Protein AF-I1BND8-F1 (afdb_monomer)

Struc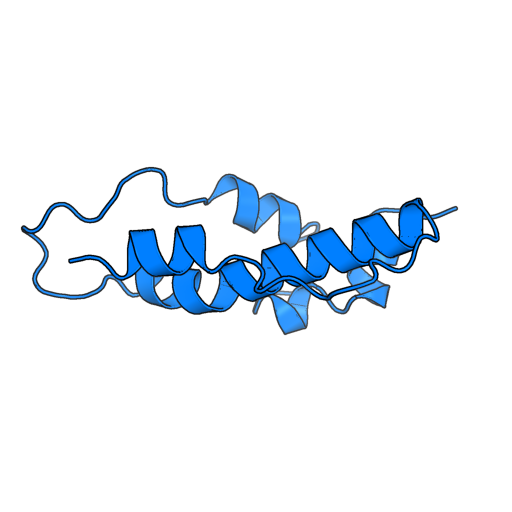ture (mmCIF, N/CA/C/O backbone):
data_AF-I1BND8-F1
#
_entry.id   AF-I1BND8-F1
#
loop_
_atom_site.group_PDB
_atom_site.id
_atom_site.type_symbol
_atom_site.label_atom_id
_atom_site.label_alt_id
_atom_site.label_comp_id
_atom_site.label_asym_id
_atom_site.label_entity_id
_atom_site.label_seq_id
_atom_site.pdbx_PDB_ins_code
_atom_site.Cartn_x
_atom_site.Cartn_y
_atom_site.Cartn_z
_atom_site.occupancy
_atom_site.B_iso_or_equiv
_atom_site.auth_seq_id
_atom_site.auth_comp_id
_atom_site.auth_asym_id
_atom_site.auth_atom_id
_atom_site.pdbx_PDB_model_num
ATOM 1 N N . MET A 1 1 ? 13.732 -14.227 -6.555 1.00 60.44 1 MET A N 1
ATOM 2 C CA . MET A 1 1 ? 14.004 -13.132 -5.596 1.00 60.44 1 MET A CA 1
ATOM 3 C C . MET A 1 1 ? 12.810 -12.193 -5.621 1.00 60.44 1 MET A C 1
ATOM 5 O O . MET A 1 1 ? 12.404 -11.804 -6.712 1.00 60.44 1 MET A O 1
ATOM 9 N N . PHE A 1 2 ? 12.203 -11.890 -4.476 1.00 73.50 2 PHE A N 1
ATOM 10 C CA . PHE A 1 2 ? 11.061 -10.981 -4.426 1.00 73.50 2 PHE A CA 1
ATOM 11 C C . PHE A 1 2 ? 11.557 -9.543 -4.627 1.00 73.50 2 PHE A C 1
ATOM 13 O O . PHE A 1 2 ? 12.196 -8.972 -3.748 1.00 73.50 2 PHE A O 1
ATOM 20 N N . THR A 1 3 ? 11.357 -8.988 -5.824 1.00 86.69 3 THR A N 1
ATOM 21 C CA . THR A 1 3 ? 11.752 -7.611 -6.151 1.00 86.69 3 THR A CA 1
ATOM 22 C C . THR A 1 3 ? 10.548 -6.685 -6.101 1.00 86.69 3 THR A C 1
ATOM 24 O O . THR A 1 3 ? 9.407 -7.101 -6.309 1.00 86.69 3 THR A O 1
ATOM 27 N N . ARG A 1 4 ? 10.799 -5.393 -5.892 1.00 84.56 4 ARG A N 1
ATOM 28 C CA . ARG A 1 4 ? 9.747 -4.374 -5.834 1.00 84.56 4 ARG A CA 1
ATOM 29 C C . ARG A 1 4 ? 8.879 -4.346 -7.099 1.00 84.56 4 ARG A C 1
ATOM 31 O O . ARG A 1 4 ? 7.657 -4.363 -7.008 1.00 84.56 4 ARG A O 1
ATOM 38 N N . SER A 1 5 ? 9.493 -4.415 -8.280 1.00 87.69 5 SER A N 1
ATOM 39 C CA . SER A 1 5 ? 8.779 -4.455 -9.567 1.00 87.69 5 SER A CA 1
ATOM 40 C C . SER A 1 5 ? 7.988 -5.749 -9.779 1.00 87.69 5 SER A C 1
ATOM 42 O O . SER A 1 5 ? 6.993 -5.764 -10.503 1.00 87.69 5 SER A O 1
ATOM 44 N N . HIS A 1 6 ? 8.426 -6.858 -9.178 1.00 88.75 6 HIS A N 1
ATOM 45 C CA . HIS A 1 6 ? 7.657 -8.099 -9.185 1.00 88.75 6 HIS A CA 1
ATOM 46 C C . HIS A 1 6 ? 6.415 -7.966 -8.301 1.00 88.75 6 HIS A C 1
ATOM 48 O O . HIS A 1 6 ? 5.317 -8.245 -8.770 1.00 88.75 6 HIS A O 1
ATOM 54 N N . ALA A 1 7 ? 6.563 -7.426 -7.090 1.00 89.44 7 ALA A N 1
ATOM 55 C CA . ALA A 1 7 ? 5.453 -7.181 -6.176 1.00 89.44 7 ALA A CA 1
ATOM 56 C C . ALA A 1 7 ? 4.388 -6.241 -6.768 1.00 89.44 7 ALA A C 1
ATOM 58 O O . ALA A 1 7 ? 3.195 -6.523 -6.682 1.00 89.44 7 ALA A O 1
ATOM 59 N N . ILE A 1 8 ? 4.820 -5.156 -7.424 1.00 91.38 8 ILE A N 1
ATOM 60 C CA . ILE A 1 8 ? 3.928 -4.195 -8.092 1.00 91.38 8 ILE A CA 1
ATOM 61 C C . ILE A 1 8 ? 3.047 -4.885 -9.138 1.00 91.38 8 ILE A C 1
ATOM 63 O O . ILE A 1 8 ? 1.839 -4.643 -9.180 1.00 91.38 8 ILE A O 1
ATOM 67 N N . ARG A 1 9 ? 3.645 -5.768 -9.949 1.00 90.50 9 ARG A N 1
ATOM 68 C CA . ARG A 1 9 ? 2.927 -6.538 -10.971 1.00 90.50 9 ARG A CA 1
ATOM 69 C C . ARG A 1 9 ? 2.027 -7.602 -10.350 1.00 90.50 9 ARG A C 1
ATOM 71 O O . ARG A 1 9 ? 0.851 -7.636 -10.679 1.00 90.50 9 ARG A O 1
ATOM 78 N N . CYS A 1 10 ? 2.542 -8.416 -9.430 1.00 90.94 10 CYS A N 1
ATOM 79 C CA . CYS A 1 10 ? 1.790 -9.512 -8.811 1.00 90.94 10 CYS A CA 1
ATOM 80 C C . CYS A 1 10 ? 0.578 -9.038 -8.006 1.00 90.94 10 CYS A C 1
ATOM 82 O O . CYS A 1 10 ? -0.457 -9.694 -8.032 1.00 90.94 10 CYS A O 1
ATOM 84 N N . LEU A 1 11 ? 0.688 -7.904 -7.311 1.00 91.88 11 LEU A N 1
ATOM 85 C CA . LEU A 1 11 ? -0.410 -7.352 -6.514 1.00 91.88 11 LEU A CA 1
ATOM 86 C C . LEU A 1 11 ? -1.285 -6.363 -7.296 1.00 91.88 11 LEU A C 1
ATOM 88 O O . LEU A 1 11 ? -2.167 -5.746 -6.699 1.00 91.88 11 LEU A O 1
ATOM 92 N N . HIS A 1 12 ? -1.036 -6.183 -8.600 1.00 93.31 12 HIS A N 1
ATOM 93 C CA . HIS A 1 12 ? -1.728 -5.221 -9.465 1.00 93.31 12 HIS A CA 1
ATOM 94 C C . HIS A 1 12 ? -1.846 -3.823 -8.827 1.00 93.31 12 HIS A C 1
ATOM 96 O O 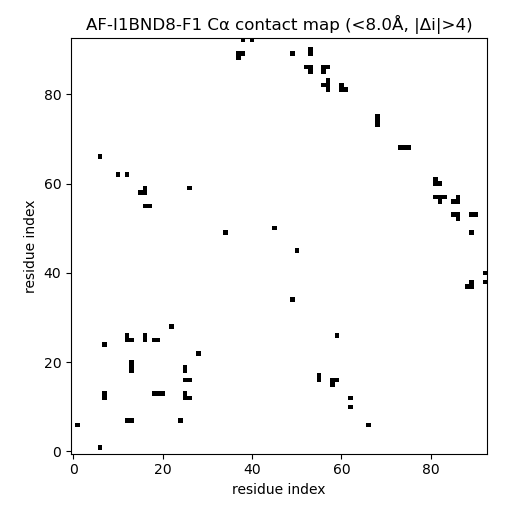. HIS A 1 12 ? -2.917 -3.204 -8.823 1.00 93.31 12 HIS A O 1
ATOM 102 N N . MET A 1 13 ? -0.743 -3.324 -8.250 1.00 94.56 13 MET A N 1
ATOM 103 C CA . MET A 1 13 ? -0.769 -2.134 -7.389 1.00 94.56 13 MET A CA 1
ATOM 104 C C . MET A 1 13 ? -1.314 -0.898 -8.112 1.00 94.56 13 MET A C 1
ATOM 106 O O . MET A 1 13 ? -2.095 -0.159 -7.525 1.00 94.56 13 MET A O 1
ATOM 110 N N . HIS A 1 14 ? -0.975 -0.690 -9.388 1.00 93.94 14 HIS A N 1
ATOM 111 C CA . HIS A 1 14 ? -1.484 0.437 -10.182 1.00 93.94 14 HIS A CA 1
ATOM 112 C C . HIS A 1 14 ? -3.007 0.467 -10.277 1.00 93.94 14 HIS A C 1
ATOM 114 O O . HIS A 1 14 ? -3.620 1.498 -10.007 1.00 93.94 14 HIS A O 1
ATOM 120 N N . GLN A 1 15 ? -3.623 -0.671 -10.602 1.00 93.38 15 GLN A N 1
ATOM 121 C CA . GLN A 1 15 ? -5.074 -0.781 -10.736 1.00 93.38 15 GLN A CA 1
ATOM 122 C C . GLN A 1 15 ? -5.760 -0.562 -9.387 1.00 93.38 15 GLN A C 1
ATOM 124 O O . GLN A 1 15 ? -6.693 0.233 -9.282 1.00 93.38 15 GLN A O 1
ATOM 129 N N . ARG A 1 16 ? -5.268 -1.229 -8.339 1.00 93.38 16 ARG A N 1
ATOM 130 C CA . ARG A 1 16 ? -5.852 -1.142 -6.994 1.00 93.38 16 ARG A CA 1
ATOM 131 C C . ARG A 1 16 ? -5.734 0.264 -6.410 1.00 93.38 16 ARG A C 1
ATOM 133 O O . ARG A 1 16 ? -6.672 0.757 -5.791 1.00 93.38 16 ARG A O 1
ATOM 140 N N . LEU A 1 17 ? -4.602 0.927 -6.636 1.00 92.25 17 LEU A N 1
ATOM 141 C CA . LEU A 1 17 ? -4.330 2.276 -6.140 1.00 92.25 17 LEU A CA 1
ATOM 142 C C . LEU A 1 17 ? -4.885 3.387 -7.045 1.00 92.25 17 LEU A C 1
ATOM 144 O O . LEU A 1 17 ? -4.799 4.559 -6.672 1.00 92.25 17 LEU A O 1
ATOM 148 N N . GLN A 1 18 ? -5.471 3.040 -8.198 1.00 91.06 18 GLN A N 1
ATOM 149 C CA . GLN A 1 18 ? -5.933 3.987 -9.221 1.00 91.06 18 GLN A CA 1
ATOM 150 C C . GLN A 1 18 ? -4.817 4.962 -9.637 1.00 91.06 18 GLN A C 1
ATOM 152 O O . GLN A 1 18 ? -4.992 6.184 -9.622 1.00 91.06 18 GLN A O 1
ATOM 157 N N . MET A 1 19 ? -3.646 4.402 -9.946 1.00 91.62 19 MET A N 1
ATOM 158 C CA . MET A 1 19 ? -2.433 5.125 -10.327 1.00 91.62 19 MET A CA 1
ATOM 159 C C . MET A 1 19 ? -2.040 4.798 -11.772 1.00 91.62 19 MET A C 1
ATOM 161 O O . MET A 1 19 ? -2.201 3.654 -12.201 1.00 91.62 19 MET A O 1
ATOM 165 N N . PRO A 1 20 ? -1.499 5.769 -12.528 1.00 92.56 20 PRO A N 1
ATOM 166 C CA . PRO A 1 20 ? -1.047 5.530 -13.892 1.00 92.56 20 PRO A CA 1
ATOM 167 C C . PRO A 1 20 ? 0.136 4.559 -13.911 1.00 92.56 20 PRO A C 1
ATOM 169 O O . PRO A 1 20 ? 1.025 4.642 -13.065 1.00 92.56 20 PRO A O 1
ATOM 172 N N . SER A 1 21 ? 0.183 3.682 -14.914 1.00 89.50 21 SER A N 1
ATOM 173 C CA . SER A 1 21 ? 1.278 2.718 -15.118 1.00 89.50 21 SER A CA 1
ATOM 174 C C . SER A 1 21 ? 2.644 3.372 -15.358 1.00 89.50 21 SER A C 1
ATOM 176 O O . SER A 1 21 ? 3.665 2.700 -15.252 1.00 89.50 21 SER A O 1
ATOM 178 N N . THR A 1 22 ? 2.670 4.675 -15.655 1.00 92.31 22 THR A N 1
ATOM 179 C CA . THR A 1 22 ? 3.891 5.476 -15.800 1.00 92.31 22 THR A CA 1
ATOM 180 C C . THR A 1 22 ? 4.574 5.779 -14.467 1.00 92.31 22 THR A C 1
ATOM 182 O O . THR A 1 22 ? 5.754 6.112 -14.471 1.00 92.31 22 THR A O 1
ATOM 185 N N . GLU A 1 23 ? 3.865 5.682 -13.336 1.00 93.56 23 GLU A N 1
ATOM 186 C CA . GLU A 1 23 ? 4.467 5.830 -12.009 1.00 93.56 23 GLU A CA 1
ATOM 187 C C . GLU A 1 23 ? 5.214 4.534 -11.648 1.00 93.56 23 GLU A C 1
ATOM 189 O O . GLU A 1 23 ? 4.564 3.500 -11.473 1.00 93.56 23 GLU A O 1
ATOM 194 N N . PRO A 1 24 ? 6.554 4.538 -11.525 1.00 91.12 24 PRO A N 1
ATOM 195 C CA . PRO A 1 24 ? 7.322 3.313 -11.301 1.00 91.12 24 PRO A CA 1
ATOM 196 C C . PRO A 1 24 ? 7.032 2.663 -9.946 1.00 91.12 24 PRO A C 1
ATOM 198 O O . PRO A 1 24 ? 7.200 1.452 -9.805 1.00 91.12 24 PRO A O 1
ATOM 201 N N . ASP A 1 25 ? 6.598 3.445 -8.955 1.00 93.12 25 ASP A N 1
ATOM 202 C CA . ASP A 1 25 ? 6.347 2.973 -7.598 1.00 93.12 25 ASP A CA 1
ATOM 203 C C . ASP A 1 25 ? 5.078 3.609 -7.006 1.00 93.12 25 ASP A C 1
ATOM 205 O O . ASP A 1 25 ? 5.147 4.533 -6.185 1.00 93.12 25 ASP A O 1
ATOM 209 N N . PRO A 1 26 ? 3.889 3.109 -7.396 1.00 93.75 26 PRO A N 1
ATOM 210 C CA . PRO A 1 26 ? 2.618 3.721 -7.015 1.00 93.75 26 PRO A CA 1
ATOM 211 C C . PRO A 1 26 ? 2.399 3.712 -5.497 1.00 93.75 26 PRO A C 1
ATOM 213 O O . PRO A 1 26 ? 1.744 4.607 -4.960 1.00 93.75 26 PRO A O 1
ATOM 216 N N . LEU A 1 27 ? 2.971 2.729 -4.792 1.00 93.25 27 LEU A N 1
ATOM 217 C CA . LEU A 1 27 ? 2.867 2.615 -3.343 1.00 93.25 27 LEU A CA 1
ATOM 218 C C . LEU A 1 27 ? 3.691 3.699 -2.634 1.00 93.25 27 LEU A C 1
ATOM 220 O O . LEU A 1 27 ? 3.131 4.432 -1.818 1.00 93.25 27 LEU A O 1
ATOM 224 N N . SER A 1 28 ? 4.984 3.855 -2.959 1.00 92.31 28 SER A N 1
ATOM 225 C CA . SER A 1 28 ? 5.798 4.926 -2.350 1.00 92.31 28 SER A CA 1
ATOM 226 C C . SER A 1 28 ? 5.277 6.306 -2.706 1.00 92.31 28 SER A C 1
ATOM 228 O O . SER A 1 28 ? 5.245 7.185 -1.846 1.00 92.31 28 SER A O 1
ATOM 230 N N . PHE A 1 29 ? 4.854 6.506 -3.956 1.00 92.88 29 PHE A N 1
ATOM 231 C CA . PHE A 1 29 ? 4.316 7.786 -4.401 1.00 92.88 29 PHE A CA 1
ATOM 232 C C . PHE A 1 29 ? 3.145 8.238 -3.528 1.00 92.88 29 PHE A C 1
ATOM 234 O O . PHE A 1 29 ? 3.105 9.389 -3.088 1.00 92.88 29 PHE A O 1
ATOM 241 N N . LEU A 1 30 ? 2.204 7.330 -3.247 1.00 91.69 30 LEU A N 1
ATOM 242 C CA . LEU A 1 30 ? 1.073 7.637 -2.382 1.00 91.69 30 LEU A CA 1
ATOM 243 C C . LEU A 1 30 ? 1.520 7.838 -0.935 1.00 91.69 30 LEU A C 1
ATOM 245 O O . LEU A 1 30 ? 1.151 8.849 -0.345 1.00 91.69 30 LEU A O 1
ATOM 249 N N . LEU A 1 31 ? 2.354 6.959 -0.373 1.00 90.56 31 LEU A N 1
ATOM 250 C CA . LEU A 1 31 ? 2.841 7.110 1.006 1.00 90.56 31 LEU A CA 1
ATOM 251 C C . LEU A 1 31 ? 3.547 8.460 1.242 1.00 90.56 31 LEU A C 1
ATOM 253 O O . LEU A 1 31 ? 3.334 9.095 2.272 1.00 90.56 31 LEU A O 1
ATOM 257 N N . ASN A 1 32 ? 4.291 8.962 0.256 1.00 90.31 32 ASN A N 1
ATOM 258 C CA . ASN A 1 32 ? 4.923 10.286 0.314 1.00 90.31 32 ASN A CA 1
ATOM 259 C C . ASN A 1 32 ? 3.932 11.460 0.220 1.00 90.31 32 ASN A C 1
ATOM 261 O O . ASN A 1 32 ? 4.295 12.604 0.489 1.00 90.31 32 ASN A O 1
ATOM 265 N N . LYS A 1 33 ? 2.680 11.205 -0.167 1.00 87.19 33 LYS A N 1
ATOM 266 C CA . LYS A 1 33 ? 1.599 12.198 -0.263 1.00 87.19 33 LYS A CA 1
ATOM 267 C C . LYS A 1 33 ? 0.564 12.056 0.848 1.00 87.19 33 LYS A C 1
ATOM 269 O O . LYS A 1 33 ? -0.542 12.589 0.715 1.00 87.19 33 LYS A O 1
ATOM 274 N N . LEU A 1 34 ? 0.901 11.343 1.923 1.00 83.81 34 LEU A N 1
ATOM 275 C CA . LEU A 1 34 ? -0.006 11.156 3.045 1.00 83.81 34 LEU A CA 1
ATOM 276 C C . LEU A 1 34 ? -0.497 12.504 3.593 1.00 83.81 34 LEU A C 1
ATOM 278 O O . LEU A 1 34 ? 0.295 13.437 3.760 1.00 83.81 34 LEU A O 1
ATOM 282 N N . PRO A 1 35 ? -1.801 12.628 3.889 1.00 76.81 35 PRO A N 1
ATOM 283 C CA . PRO A 1 35 ? -2.338 13.839 4.478 1.00 76.81 35 PRO A CA 1
ATOM 284 C C . PRO A 1 35 ? -1.769 14.008 5.892 1.00 76.81 35 PRO A C 1
ATOM 286 O O . PRO A 1 35 ? -2.070 13.233 6.795 1.00 76.81 35 PRO A O 1
ATOM 289 N N . THR A 1 36 ? -0.950 15.040 6.091 1.00 74.75 36 THR A N 1
ATOM 290 C CA . THR A 1 36 ? -0.333 15.358 7.392 1.00 74.75 36 THR A CA 1
ATOM 291 C C . THR A 1 36 ? -1.185 16.286 8.254 1.00 74.75 36 THR A C 1
ATOM 293 O O . THR A 1 36 ? -0.924 16.443 9.444 1.00 74.75 36 THR A O 1
ATOM 296 N N . LYS A 1 37 ? -2.217 16.909 7.676 1.00 69.06 37 LYS A N 1
ATOM 297 C CA . LYS A 1 37 ? -3.107 17.844 8.370 1.00 69.06 37 LYS A CA 1
ATOM 298 C C . LYS A 1 37 ? -4.543 17.349 8.297 1.00 69.06 37 LYS A C 1
ATOM 300 O O . LYS A 1 37 ? -5.032 17.024 7.216 1.00 69.06 37 LYS A O 1
ATOM 305 N N . ARG A 1 38 ? -5.217 17.324 9.451 1.00 63.03 38 ARG A N 1
ATOM 306 C CA . ARG A 1 38 ? -6.674 17.172 9.504 1.00 63.03 38 ARG A CA 1
ATOM 307 C C . ARG A 1 38 ? -7.279 18.428 8.879 1.00 63.03 38 ARG A C 1
ATOM 309 O O . ARG A 1 38 ? -6.711 19.513 9.005 1.00 63.03 38 ARG A O 1
ATOM 316 N N . LYS A 1 39 ? -8.408 18.291 8.192 1.00 59.38 39 LYS A N 1
ATOM 317 C CA . LYS A 1 39 ? -9.165 19.425 7.661 1.00 59.38 39 LYS A CA 1
ATOM 318 C C . LYS A 1 39 ? -9.348 20.487 8.762 1.00 59.38 39 LYS A C 1
ATOM 320 O O . LYS A 1 39 ? -9.958 20.203 9.786 1.00 59.38 39 LYS A O 1
ATOM 325 N N . ASN A 1 40 ? -8.846 21.705 8.556 1.00 49.53 40 ASN A N 1
ATOM 326 C CA . ASN A 1 40 ? -9.287 22.848 9.355 1.00 49.53 40 ASN A CA 1
ATOM 327 C C . ASN A 1 40 ? -10.735 23.130 8.931 1.00 49.53 40 ASN A C 1
ATOM 329 O O . ASN A 1 40 ? -10.995 23.264 7.732 1.00 49.53 40 ASN A O 1
ATOM 333 N N . GLY A 1 41 ? -11.674 23.198 9.880 1.00 49.50 41 GLY A N 1
ATOM 334 C CA . GLY A 1 41 ? -13.130 23.286 9.656 1.00 49.50 41 GLY A CA 1
ATOM 335 C C . GLY A 1 41 ? -13.643 24.456 8.792 1.00 49.50 41 GLY A C 1
ATOM 336 O O . GLY A 1 41 ? -14.846 24.603 8.622 1.00 49.50 41 GLY A O 1
ATOM 337 N N . ALA A 1 42 ? -12.760 25.270 8.211 1.00 47.97 42 ALA A N 1
ATOM 338 C CA . ALA A 1 42 ? -13.084 26.408 7.356 1.00 47.97 42 ALA A CA 1
ATOM 339 C C . ALA A 1 42 ? -13.460 26.037 5.905 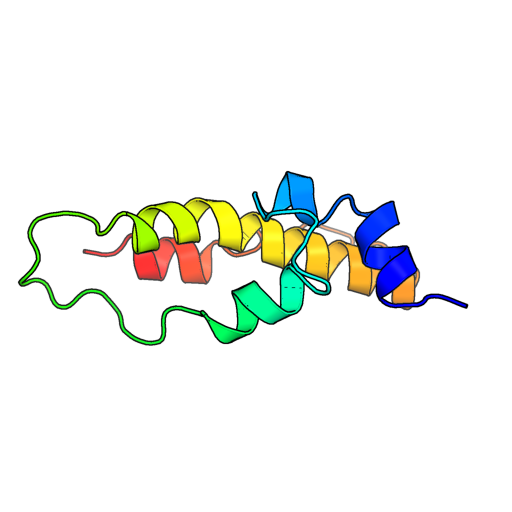1.00 47.97 42 ALA A C 1
ATOM 341 O O . ALA A 1 42 ? -14.120 26.820 5.226 1.00 47.97 42 ALA A O 1
ATOM 342 N N . LEU A 1 43 ? -13.078 24.856 5.401 1.00 50.06 43 LEU A N 1
ATOM 343 C CA . LEU A 1 43 ? -13.422 24.443 4.033 1.00 50.06 43 LEU A CA 1
ATOM 344 C C . LEU A 1 43 ? -14.721 23.630 4.048 1.00 50.06 43 LEU A C 1
ATOM 346 O O . LEU A 1 43 ? -14.714 22.441 4.332 1.00 50.06 43 LEU A O 1
ATOM 350 N N . LYS A 1 44 ? -15.867 24.242 3.743 1.00 50.41 44 LYS A N 1
ATOM 351 C CA . LYS A 1 44 ? -17.192 23.583 3.783 1.00 50.41 44 LYS A CA 1
ATOM 352 C C . LYS A 1 44 ? -17.365 22.391 2.821 1.00 50.41 44 LYS A C 1
ATOM 354 O O . LYS A 1 44 ? -18.321 21.643 2.967 1.00 50.41 44 LYS A O 1
ATOM 359 N N . HIS A 1 45 ? -16.413 22.135 1.921 1.00 54.56 45 HIS A N 1
ATOM 360 C CA . HIS A 1 45 ? -16.433 20.990 1.006 1.00 54.56 45 HIS A CA 1
ATOM 361 C C . HIS A 1 45 ? -15.346 19.962 1.358 1.00 54.56 45 HIS A C 1
ATOM 363 O O . HIS A 1 45 ? -14.234 20.352 1.729 1.00 54.56 45 HIS A O 1
ATOM 369 N N . PRO A 1 46 ? -15.624 18.645 1.284 1.00 53.94 46 PRO A N 1
ATOM 370 C CA . PRO A 1 46 ? -14.553 17.658 1.253 1.00 53.94 46 PRO A CA 1
ATOM 371 C C . PRO A 1 46 ? -13.694 17.960 0.023 1.00 53.94 46 PRO A C 1
ATOM 373 O O . PRO A 1 46 ? -14.189 17.952 -1.101 1.00 53.94 46 PRO A O 1
ATOM 376 N N . SER A 1 47 ? -12.417 18.287 0.225 1.00 59.72 47 SER A N 1
ATOM 377 C CA . SER A 1 47 ? -11.499 18.371 -0.907 1.00 59.72 47 SER A CA 1
ATOM 378 C C . SER A 1 47 ? -11.458 16.994 -1.573 1.00 59.72 47 SER A C 1
ATOM 380 O O . SER A 1 47 ? -11.426 15.968 -0.886 1.00 59.72 47 SER A O 1
ATOM 382 N N . SER A 1 48 ? -11.481 16.957 -2.906 1.00 63.41 48 SER A N 1
ATOM 383 C CA . SER A 1 48 ? -11.431 15.714 -3.695 1.00 63.41 48 SER A CA 1
ATOM 384 C C . SER A 1 48 ? -10.285 14.794 -3.252 1.00 63.41 48 SER A C 1
ATOM 386 O O . SER A 1 48 ? -10.440 13.577 -3.198 1.00 63.41 48 SER A O 1
ATOM 388 N N . THR A 1 49 ? -9.171 15.383 -2.813 1.00 65.44 49 THR A N 1
ATOM 389 C CA . THR A 1 49 ? -8.018 14.699 -2.221 1.00 65.44 49 THR A CA 1
ATOM 390 C C . THR A 1 49 ? -8.371 13.889 -0.971 1.00 65.44 49 THR A C 1
ATOM 392 O O . THR A 1 49 ? -7.930 12.753 -0.839 1.00 65.44 49 THR A O 1
ATOM 395 N N . HIS A 1 50 ? -9.178 14.425 -0.054 1.00 70.44 50 HIS A N 1
ATOM 396 C CA . HIS A 1 50 ? -9.533 13.736 1.191 1.00 70.44 50 HIS A CA 1
ATOM 397 C C . HIS A 1 50 ? -10.462 12.545 0.939 1.00 70.44 50 HIS A C 1
ATOM 399 O O . HIS A 1 50 ? -10.268 11.474 1.510 1.00 70.44 50 HIS A O 1
ATOM 405 N N . SER A 1 51 ? -11.417 12.717 0.020 1.00 72.19 51 SER A N 1
ATOM 406 C CA . SER A 1 51 ? -12.298 11.636 -0.431 1.00 72.19 51 SER A CA 1
ATOM 407 C C . SER A 1 51 ? -11.544 10.552 -1.206 1.00 72.19 51 SER A C 1
ATOM 409 O O . SER A 1 51 ? -11.923 9.389 -1.156 1.00 72.19 51 SER A O 1
ATOM 411 N N . ALA A 1 52 ? -10.472 10.898 -1.922 1.00 81.06 52 ALA A N 1
ATOM 412 C CA . ALA A 1 52 ? -9.622 9.894 -2.557 1.00 81.06 52 ALA A CA 1
ATOM 413 C C . ALA A 1 52 ? -8.839 9.082 -1.510 1.00 81.06 52 ALA A C 1
ATOM 415 O O . ALA A 1 52 ? -8.659 7.875 -1.667 1.00 81.06 52 ALA A O 1
ATOM 416 N N . TRP A 1 53 ? -8.404 9.722 -0.419 1.00 85.19 53 TRP A N 1
ATOM 417 C CA . TRP A 1 53 ? -7.660 9.069 0.660 1.00 85.19 53 TRP A CA 1
ATOM 418 C C . TRP A 1 53 ? -8.497 8.096 1.490 1.00 85.19 53 TRP A C 1
ATOM 420 O O . TRP A 1 53 ? -7.964 7.067 1.901 1.00 85.19 53 TRP A O 1
ATOM 430 N N . THR A 1 54 ? -9.795 8.349 1.684 1.00 82.31 54 THR A N 1
ATOM 431 C CA . THR A 1 54 ? -10.683 7.392 2.369 1.00 82.31 54 THR A CA 1
ATOM 432 C C . THR A 1 54 ? -10.836 6.074 1.604 1.00 82.31 54 THR A C 1
ATOM 434 O O . THR A 1 54 ? -11.038 5.041 2.233 1.00 82.31 54 THR A O 1
ATOM 437 N N . VAL A 1 55 ? -10.674 6.089 0.275 1.00 82.25 55 VAL A N 1
ATOM 438 C CA . VAL A 1 55 ? -10.712 4.891 -0.584 1.00 82.25 55 VAL A CA 1
ATOM 439 C C . VAL A 1 55 ? -9.324 4.275 -0.769 1.00 82.25 55 VAL A C 1
ATOM 441 O O . VAL A 1 55 ? -9.159 3.062 -0.657 1.00 82.25 55 VAL A O 1
ATOM 444 N N . ARG A 1 56 ? -8.300 5.092 -1.042 1.00 88.25 56 ARG A N 1
ATOM 445 C CA . ARG A 1 56 ? -6.942 4.602 -1.334 1.00 88.25 56 ARG A CA 1
ATOM 446 C C . ARG A 1 56 ? -6.231 4.058 -0.100 1.00 88.25 56 ARG A C 1
ATOM 448 O O . ARG A 1 56 ? -5.433 3.136 -0.234 1.00 88.25 56 ARG A O 1
ATOM 455 N N . TRP A 1 57 ? -6.503 4.594 1.089 1.00 91.06 57 TRP A N 1
ATOM 456 C CA . TRP A 1 57 ? -5.804 4.174 2.303 1.00 91.06 57 TRP A CA 1
ATOM 457 C C . TRP A 1 57 ? -6.102 2.729 2.734 1.00 91.06 57 TRP A C 1
ATOM 459 O O . TRP A 1 57 ? -5.137 1.995 2.949 1.00 91.06 57 TRP A O 1
ATOM 469 N N . PRO A 1 58 ? -7.367 2.263 2.795 1.00 90.50 58 PRO A N 1
ATOM 470 C CA . PRO A 1 58 ? -7.654 0.844 3.017 1.00 90.50 58 PRO A CA 1
ATOM 471 C C . PRO A 1 58 ? -6.914 -0.064 2.031 1.00 90.50 58 PRO A C 1
ATOM 473 O O . PRO A 1 58 ? -6.305 -1.052 2.435 1.00 90.50 58 PRO A O 1
ATOM 476 N N . THR A 1 59 ? -6.874 0.320 0.752 1.00 91.69 59 THR A N 1
ATOM 477 C CA . THR A 1 59 ? -6.151 -0.427 -0.281 1.00 91.69 59 THR A CA 1
ATOM 478 C C . THR A 1 59 ? -4.640 -0.452 -0.049 1.00 91.69 59 THR A C 1
ATOM 480 O O . THR A 1 59 ? -4.020 -1.499 -0.218 1.00 91.69 59 THR A O 1
ATOM 483 N N . ILE A 1 60 ? -4.036 0.666 0.370 1.00 93.06 60 ILE A N 1
ATOM 484 C CA . ILE A 1 60 ? -2.615 0.723 0.751 1.00 93.06 60 ILE A CA 1
ATOM 485 C C . ILE A 1 60 ? -2.341 -0.227 1.915 1.00 93.06 60 ILE A C 1
ATOM 487 O O . ILE A 1 60 ? -1.400 -1.014 1.846 1.00 93.06 60 ILE A O 1
ATOM 49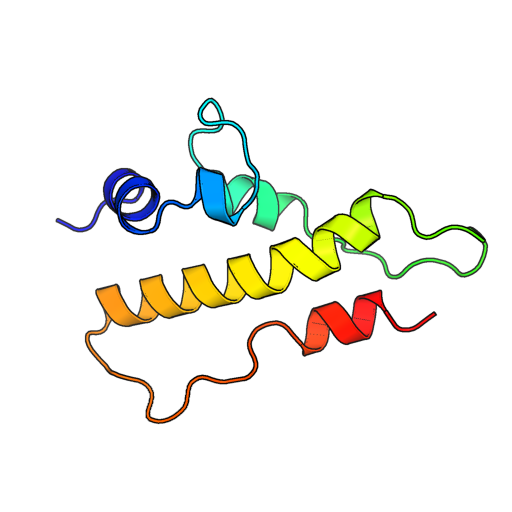1 N N . CYS A 1 61 ? -3.163 -0.189 2.967 1.00 91.44 61 CYS A N 1
ATOM 492 C CA . CYS A 1 61 ? -2.982 -1.075 4.112 1.00 91.44 61 CYS A CA 1
ATOM 493 C C . CYS A 1 61 ? -3.120 -2.550 3.716 1.00 91.44 61 CYS A C 1
ATOM 495 O O . CYS A 1 61 ? -2.321 -3.367 4.163 1.00 91.44 61 CYS A O 1
ATOM 497 N N . GLN A 1 62 ? -4.079 -2.878 2.849 1.00 91.25 62 GLN A N 1
ATOM 498 C CA . GLN A 1 62 ? -4.262 -4.229 2.323 1.00 91.25 62 GLN A CA 1
ATOM 499 C C . GLN A 1 62 ? -3.046 -4.699 1.506 1.00 91.25 62 GLN A C 1
ATOM 501 O O . GLN A 1 62 ? -2.572 -5.813 1.704 1.00 91.25 62 GLN A O 1
ATOM 506 N N . ILE A 1 63 ? -2.493 -3.847 0.635 1.00 92.31 63 ILE A N 1
ATOM 507 C CA . ILE A 1 63 ? -1.272 -4.163 -0.123 1.00 92.31 63 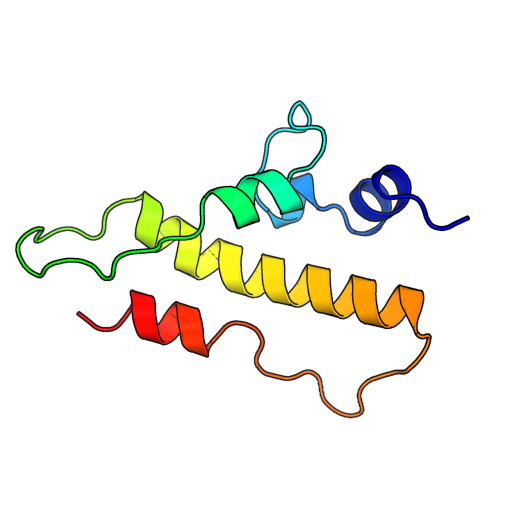ILE A CA 1
ATOM 508 C C . ILE A 1 63 ? -0.088 -4.391 0.824 1.00 92.31 63 ILE A C 1
ATOM 510 O O . ILE A 1 63 ? 0.653 -5.350 0.645 1.00 92.31 63 ILE A O 1
ATOM 514 N N . LEU A 1 64 ? 0.094 -3.540 1.839 1.00 91.12 64 LEU A N 1
ATOM 515 C CA . LEU A 1 64 ? 1.172 -3.701 2.822 1.00 91.12 64 LEU A CA 1
ATOM 516 C C . LEU A 1 64 ? 1.038 -5.006 3.611 1.00 91.12 64 LEU A C 1
ATOM 518 O O . LEU A 1 64 ? 2.036 -5.679 3.841 1.00 91.12 64 LEU A O 1
ATOM 522 N N . PHE A 1 65 ? -0.186 -5.382 3.975 1.00 88.69 65 PHE A N 1
ATOM 523 C CA . PHE A 1 65 ? -0.473 -6.650 4.637 1.00 88.69 65 PHE A CA 1
ATOM 524 C C . PHE A 1 65 ? -0.163 -7.857 3.741 1.00 88.69 65 PHE A C 1
ATOM 526 O O . PHE A 1 65 ? 0.470 -8.809 4.185 1.00 88.69 65 PHE A O 1
ATOM 533 N N . GLU A 1 66 ? -0.544 -7.810 2.462 1.00 90.19 66 GLU A N 1
ATOM 534 C CA . GLU A 1 66 ? -0.205 -8.859 1.490 1.00 90.19 66 GLU A CA 1
ATOM 535 C C . GLU A 1 66 ? 1.309 -8.954 1.241 1.00 90.19 66 GLU A C 1
ATOM 537 O O . GLU A 1 66 ? 1.839 -10.051 1.088 1.00 90.19 66 GLU A O 1
ATOM 542 N N . LEU A 1 67 ? 2.026 -7.826 1.234 1.00 89.62 67 LEU A N 1
ATOM 543 C CA . LEU A 1 67 ? 3.489 -7.810 1.144 1.00 89.62 67 LEU A CA 1
ATOM 544 C C . LEU A 1 67 ? 4.140 -8.454 2.369 1.00 89.62 67 LEU A C 1
ATOM 546 O O . LEU A 1 67 ? 5.036 -9.283 2.216 1.00 89.62 67 LEU A O 1
ATOM 550 N N . ASP A 1 68 ? 3.682 -8.086 3.565 1.00 87.12 68 ASP A N 1
ATOM 551 C CA . ASP A 1 68 ? 4.144 -8.662 4.829 1.00 87.12 68 ASP A CA 1
ATOM 552 C C . ASP A 1 68 ? 3.916 -10.181 4.850 1.00 87.12 68 ASP A C 1
ATOM 554 O O . ASP A 1 68 ? 4.831 -10.956 5.135 1.00 87.12 68 ASP A O 1
ATOM 558 N N . TYR A 1 69 ? 2.737 -10.615 4.397 1.00 85.31 69 TYR A N 1
ATOM 559 C CA . TYR A 1 69 ? 2.409 -12.025 4.220 1.00 85.31 69 TYR A CA 1
ATOM 560 C C . TYR A 1 69 ? 3.378 -12.743 3.272 1.00 85.31 69 TYR A C 1
ATOM 562 O O . TYR A 1 69 ? 3.931 -13.784 3.627 1.00 85.31 69 TYR A O 1
ATOM 570 N N . LEU A 1 70 ? 3.618 -12.193 2.078 1.00 85.06 70 LEU A N 1
ATOM 571 C CA . LEU A 1 70 ? 4.515 -12.797 1.087 1.00 85.06 70 LEU A CA 1
ATOM 572 C C . LEU A 1 70 ? 5.969 -12.862 1.574 1.00 85.06 70 LEU A C 1
ATOM 574 O O . LEU A 1 70 ? 6.699 -13.779 1.198 1.00 85.06 70 LEU A O 1
ATOM 578 N N . HIS A 1 71 ? 6.393 -11.908 2.403 1.00 83.38 71 HIS A N 1
ATOM 579 C CA . HIS A 1 71 ? 7.734 -11.885 2.979 1.00 83.38 71 HIS A CA 1
ATOM 580 C C . HIS A 1 71 ? 7.910 -12.862 4.142 1.00 83.38 71 HIS A C 1
ATOM 582 O O . HIS A 1 71 ? 8.970 -13.475 4.266 1.00 83.38 71 HIS A O 1
ATOM 588 N N . HIS A 1 72 ? 6.904 -12.993 5.006 1.00 84.38 72 HIS A N 1
ATOM 589 C CA . HIS A 1 72 ? 7.031 -13.746 6.253 1.00 84.38 72 HIS A CA 1
ATOM 590 C C . HIS A 1 72 ? 6.394 -15.138 6.205 1.00 84.38 72 HIS A C 1
ATOM 592 O O . HIS A 1 72 ? 6.678 -15.954 7.082 1.00 84.38 72 HIS A O 1
ATOM 598 N N . GLY A 1 73 ? 5.550 -15.427 5.209 1.00 81.00 73 GLY A N 1
ATOM 599 C CA . GLY A 1 73 ? 4.882 -16.721 5.027 1.00 81.00 73 GLY A CA 1
ATOM 600 C C . GLY A 1 73 ? 3.920 -17.096 6.159 1.00 81.00 73 GLY A C 1
ATOM 601 O O . GLY A 1 73 ? 3.522 -18.253 6.275 1.00 81.00 73 GLY A O 1
ATOM 602 N N . LYS A 1 74 ? 3.567 -16.142 7.027 1.00 78.25 74 LYS A N 1
ATOM 603 C CA . LYS A 1 74 ? 2.689 -16.357 8.181 1.00 78.25 74 LYS A CA 1
ATOM 604 C C . LYS A 1 74 ? 1.305 -15.840 7.854 1.00 78.25 74 LYS A C 1
ATOM 606 O O . LYS A 1 74 ? 1.154 -14.645 7.646 1.00 78.25 74 LYS A O 1
ATOM 611 N N . ILE A 1 75 ? 0.308 -16.721 7.854 1.00 66.00 75 ILE A N 1
ATOM 612 C CA . ILE A 1 75 ? -1.101 -16.334 7.736 1.00 66.00 75 ILE A CA 1
ATOM 613 C C . ILE A 1 75 ? -1.514 -15.677 9.058 1.00 66.00 75 ILE A C 1
ATOM 615 O O . ILE A 1 75 ? -1.471 -16.345 10.096 1.00 66.00 75 ILE A O 1
ATOM 619 N N . PRO A 1 76 ? -1.915 -14.397 9.067 1.00 65.44 76 PRO A N 1
ATOM 620 C CA . PRO A 1 76 ? -2.500 -13.798 10.254 1.00 65.44 76 PRO A CA 1
ATOM 621 C C . PRO A 1 76 ? -3.862 -14.451 10.487 1.00 65.44 76 PRO A C 1
ATOM 623 O O . PRO A 1 76 ? -4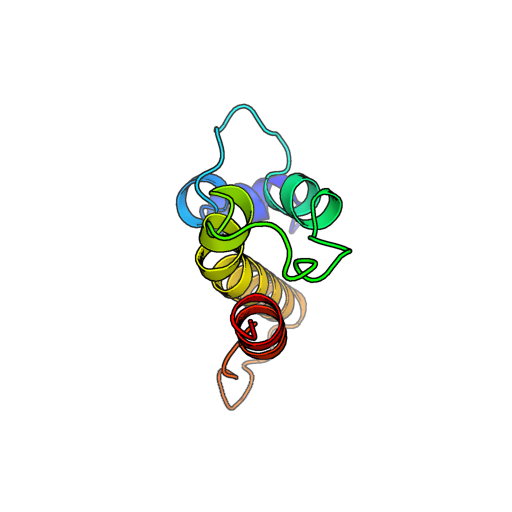.671 -14.559 9.568 1.00 65.44 76 PRO A O 1
ATOM 626 N N . SER A 1 77 ? -4.101 -14.918 11.710 1.00 65.88 77 SER A N 1
ATOM 627 C CA . SER A 1 77 ? -5.311 -15.656 12.096 1.00 65.88 77 SER A CA 1
ATOM 628 C C . SER A 1 77 ? -6.606 -14.856 11.914 1.00 65.88 77 SER A C 1
ATOM 630 O O . SER A 1 77 ? -7.679 -15.440 11.824 1.00 65.88 77 SER A O 1
ATOM 632 N N . GLU A 1 78 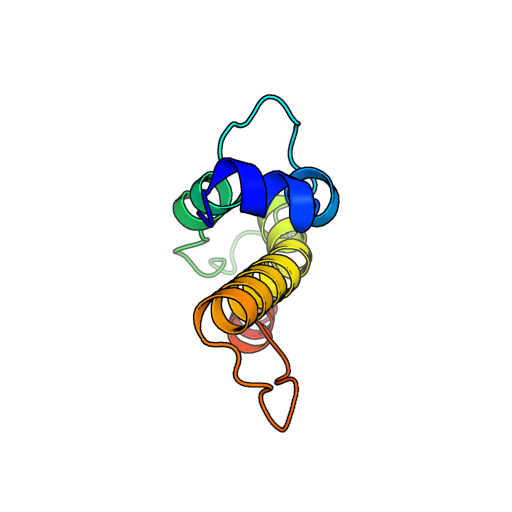? -6.505 -13.531 11.811 1.00 64.75 78 GLU A N 1
ATOM 633 C CA . GLU A 1 78 ? -7.602 -12.628 11.484 1.00 64.75 78 GLU A CA 1
ATOM 634 C C . GLU A 1 78 ? -7.110 -11.591 10.472 1.00 64.75 78 GLU A C 1
ATOM 636 O O . GLU A 1 78 ? -5.998 -11.074 10.599 1.00 64.75 78 GLU A O 1
ATOM 641 N N . THR A 1 79 ? -7.937 -11.260 9.475 1.00 67.81 79 THR A N 1
ATOM 642 C CA . THR A 1 79 ? -7.688 -10.087 8.626 1.00 67.81 79 THR A CA 1
ATOM 643 C C . THR A 1 79 ? -8.205 -8.867 9.386 1.00 67.81 79 THR A C 1
ATOM 645 O O . THR A 1 79 ? -9.423 -8.727 9.531 1.00 67.81 79 THR A O 1
ATOM 648 N N . PRO A 1 80 ? -7.331 -7.992 9.920 1.00 70.44 80 PRO A N 1
ATOM 649 C CA . PRO A 1 80 ? -7.797 -6.855 10.692 1.00 70.44 80 PRO A CA 1
ATOM 650 C C . PRO A 1 80 ? -8.578 -5.900 9.788 1.00 70.44 80 PRO A C 1
ATOM 652 O O . PRO A 1 80 ? -8.368 -5.851 8.577 1.00 70.44 80 PRO A O 1
ATOM 655 N N . SER A 1 81 ? -9.440 -5.066 10.369 1.00 78.19 81 SER A N 1
ATOM 656 C CA . SER A 1 81 ? -10.045 -3.961 9.626 1.00 78.19 81 SER A CA 1
ATOM 657 C C . SER A 1 81 ? -8.965 -2.907 9.305 1.00 78.19 81 SER A C 1
ATOM 659 O O . SER A 1 81 ? -8.695 -1.988 10.091 1.00 78.19 81 SER A O 1
ATOM 661 N N . LEU A 1 82 ? -8.264 -3.097 8.190 1.00 81.88 82 LEU A N 1
ATOM 662 C CA . LEU A 1 82 ? -7.067 -2.351 7.825 1.00 81.88 82 LEU A CA 1
ATOM 663 C C . LEU A 1 82 ? -7.398 -0.901 7.441 1.00 81.88 82 LEU A C 1
ATOM 665 O O . LEU A 1 82 ? -8.319 -0.618 6.684 1.00 81.88 82 LEU A O 1
ATOM 669 N N . GLY A 1 83 ? -6.630 0.045 7.980 1.00 82.25 83 GLY A N 1
ATOM 670 C CA . GLY A 1 83 ? -6.714 1.458 7.603 1.00 82.25 83 GLY A CA 1
ATOM 671 C C . GLY A 1 83 ? -7.872 2.266 8.209 1.00 82.25 83 GLY A C 1
ATOM 672 O O . GLY A 1 83 ? -7.844 3.497 8.136 1.00 82.25 83 GLY A O 1
ATOM 673 N N . ASN A 1 84 ? -8.820 1.631 8.906 1.00 83.12 84 ASN A N 1
ATOM 674 C CA . ASN A 1 84 ? -9.992 2.297 9.497 1.00 83.12 84 ASN A CA 1
ATOM 675 C C . ASN A 1 84 ? -9.650 3.468 10.429 1.00 83.12 84 ASN A C 1
ATOM 677 O O . ASN A 1 84 ? -10.377 4.455 10.469 1.00 83.12 84 ASN A O 1
ATOM 681 N N . LYS A 1 85 ? -8.526 3.406 11.156 1.00 84.50 85 LYS A N 1
ATOM 682 C CA . LYS A 1 85 ? -8.099 4.498 12.051 1.00 84.50 85 LYS A CA 1
ATOM 683 C C . LYS A 1 85 ? -7.865 5.811 11.296 1.00 84.50 85 LYS A C 1
ATOM 685 O O . LYS A 1 85 ? -8.348 6.848 11.746 1.00 84.50 85 LYS A O 1
ATOM 690 N N . LEU A 1 86 ? -7.164 5.770 10.157 1.00 80.25 86 LEU A N 1
ATOM 691 C CA . LEU A 1 86 ? -6.918 6.972 9.353 1.00 80.25 86 LEU A CA 1
ATOM 692 C C . LEU A 1 86 ? -8.190 7.397 8.624 1.00 80.25 86 LEU A C 1
ATOM 694 O O . LEU A 1 86 ? -8.505 8.578 8.639 1.00 80.25 86 LEU A O 1
ATOM 698 N N . VAL A 1 87 ? -8.954 6.454 8.058 1.00 83.38 87 VAL A N 1
ATOM 699 C CA . VAL A 1 87 ? -10.240 6.773 7.412 1.00 83.38 87 VAL A CA 1
ATOM 700 C C . VAL A 1 87 ? -11.164 7.495 8.389 1.00 83.38 87 VAL A C 1
ATOM 702 O O . VAL A 1 87 ? -11.680 8.555 8.062 1.00 83.38 87 VAL A O 1
ATOM 705 N N . ASN A 1 88 ? -11.299 7.000 9.619 1.00 82.81 88 ASN A N 1
ATOM 706 C CA . ASN A 1 88 ? -12.103 7.648 10.653 1.00 82.81 88 ASN A CA 1
ATOM 707 C C . ASN A 1 88 ? -11.538 9.014 11.060 1.00 82.81 88 ASN A C 1
ATOM 709 O O . ASN A 1 88 ? -12.300 9.934 11.331 1.00 82.81 88 ASN A O 1
ATOM 713 N N . TRP A 1 89 ? -10.214 9.168 11.119 1.00 79.12 89 TRP A N 1
ATOM 714 C CA . TRP A 1 89 ? -9.579 10.454 11.416 1.00 79.12 89 TRP A CA 1
ATOM 715 C C . TRP A 1 89 ? -9.805 11.492 10.308 1.00 79.12 89 TRP A C 1
ATOM 717 O O . TRP A 1 89 ? -10.020 12.660 10.624 1.00 79.12 89 TRP A O 1
ATOM 727 N N . LEU A 1 90 ? -9.799 11.065 9.042 1.00 76.12 90 LEU A N 1
ATOM 728 C CA . LEU A 1 90 ? -10.154 11.896 7.890 1.00 76.12 90 LEU A CA 1
ATOM 729 C C . LEU A 1 90 ? -11.667 12.204 7.905 1.00 76.12 90 LEU A C 1
ATOM 731 O O . LEU A 1 90 ? -12.082 13.338 7.716 1.00 76.12 90 LEU A O 1
ATOM 735 N N . SER A 1 91 ? -12.529 11.236 8.191 1.00 71.62 91 SER A N 1
ATOM 736 C CA . SER A 1 91 ? -13.984 11.449 8.159 1.00 71.62 91 SER A CA 1
ATOM 737 C C . SER A 1 91 ? -14.535 12.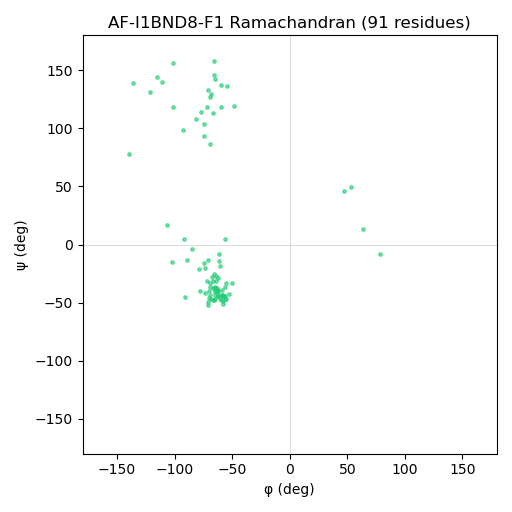253 9.343 1.00 71.62 91 SER A C 1
ATOM 739 O O . SER A 1 91 ? -15.662 12.735 9.264 1.00 71.62 91 SER A O 1
ATOM 741 N N . LYS A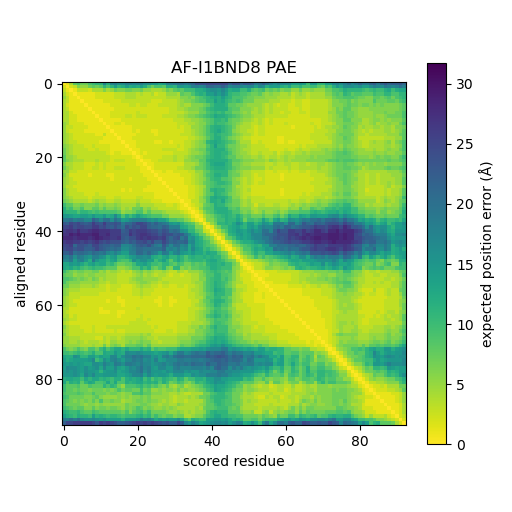 1 92 ? -13.776 12.415 10.435 1.00 64.31 92 LYS A N 1
ATOM 742 C CA . LYS A 1 92 ? -14.167 13.251 11.581 1.00 64.31 92 LYS A CA 1
ATOM 743 C C . LYS A 1 92 ? -14.032 14.736 11.224 1.00 64.31 92 LYS A C 1
ATOM 745 O O . LYS A 1 92 ? -12.948 15.311 11.343 1.00 64.31 92 LYS A O 1
ATOM 750 N N . THR A 1 93 ? -15.140 15.313 10.760 1.00 52.97 93 THR A N 1
ATOM 751 C CA . THR A 1 93 ? -15.391 16.761 10.667 1.00 52.97 93 THR A CA 1
ATOM 752 C C . THR A 1 93 ? -15.558 17.386 12.037 1.00 52.97 93 THR A C 1
ATOM 754 O O . THR A 1 93 ? -16.312 16.790 12.838 1.00 52.97 93 THR A O 1
#

Nearest PDB structures (foldseek):
  5ydr-assembly1_B  TM=3.548E-01  e=6.133E+00  Homo sapiens

Radius of gyration: 14.94 Å; Cα contacts (8 Å, |Δi|>4): 50; chains: 1; bounding box: 31×43×28 Å

Solvent-accessible surface area (backbone atoms only — not comparable to full-atom values): 5874 Å² total; per-residue (Å²): 132,96,42,73,72,53,50,42,60,76,65,40,41,35,72,71,60,73,40,64,85,85,50,91,49,55,66,62,56,49,64,78,62,57,82,88,67,74,83,66,89,82,60,92,60,85,51,70,68,59,63,48,45,54,58,39,42,35,48,52,40,49,50,53,50,53,49,50,32,72,72,67,74,55,82,69,96,63,85,69,82,51,43,49,72,58,38,51,55,68,69,60,124

Foldseek 3Di:
DDDQQNLCVVLVVCVQQVHDPVPSHSLVVVVVVDDPDADPVPPPDDDPVLVSCLRNQQSSQVSVVVVVCVVPVDDDPDDPSGRVVVSVSNVPD

Secondary structure (DSSP, 8-state):
---HHHHHHHTTHHHHHT--TT-S-HHHHHHTT---SPPPTT--S--HHHHHHHHHHHHHHHHHHHHHHHHH-PPPSS---TTHHHHHHHH--

Organism: Rhizopus delemar (strain RA 99-880 / ATCC MYA-4621 / FGSC 9543 / NRRL 43880) (NCBI:txid246409)

Mean predicted aligned error: 7.69 Å

pLDDT: mean 80.46, std 13.21, range [47.97, 94.56]

Sequence (93 aa):
MFTRSHAIRCLHMHQRLQMPSTEPDPLSFLLNKLPTKRKNGALKHPSSTHSAWTVRWPTICQILFELDYLHHGKIPSETPSLGNKLVNWLSKT